Protein AF-A0A2S3U1P4-F1 (afdb_monomer_lite)

Secondary structure (DSSP, 8-state):
-HHHHHHHT--HHHHHHHHHHHHHTTT---HHHHHHHHHHHHHHHHHHHHHHHHHHTT-S-GGGGTHHHHHHHHHHHHHHHHHHH--SS-HHHHHHHHHHHHHHHHHHHTTS-HHHHHHHHHHHHHHHHHHHHT-

Structure (mmCIF, N/CA/C/O backbone):
data_AF-A0A2S3U1P4-F1
#
_entry.id   AF-A0A2S3U1P4-F1
#
loop_
_atom_site.group_PDB
_atom_site.id
_atom_site.type_symbol
_atom_site.label_atom_id
_atom_site.label_alt_id
_atom_site.label_comp_id
_atom_site.label_asym_id
_atom_site.label_entity_id
_atom_site.label_seq_id
_atom_site.pdbx_PDB_ins_code
_atom_site.Cartn_x
_atom_site.Cartn_y
_atom_site.Cartn_z
_atom_site.occupancy
_atom_site.B_iso_or_equiv
_atom_site.auth_seq_id
_atom_site.auth_comp_id
_atom_site.auth_asym_id
_atom_site.auth_atom_id
_atom_site.pdbx_PDB_model_num
ATOM 1 N N . MET A 1 1 ? -15.692 18.421 6.290 1.00 43.16 1 MET A N 1
ATOM 2 C CA . MET A 1 1 ? -14.810 18.757 5.148 1.00 43.16 1 MET A CA 1
ATOM 3 C C . MET A 1 1 ? -13.346 18.347 5.355 1.00 43.16 1 MET A C 1
ATOM 5 O O . MET A 1 1 ? -12.769 17.833 4.411 1.00 43.16 1 MET A O 1
ATOM 9 N N . GLN A 1 2 ? -12.744 18.478 6.550 1.00 47.47 2 GLN A N 1
ATOM 10 C CA . GLN A 1 2 ? -11.352 18.031 6.803 1.00 47.47 2 GLN A CA 1
ATOM 11 C C . GLN A 1 2 ? -11.108 16.524 6.577 1.00 47.47 2 GLN A C 1
ATOM 13 O O . GLN A 1 2 ? -10.075 16.153 6.031 1.00 47.47 2 GLN A O 1
ATOM 18 N N . ASN A 1 3 ? -12.071 15.657 6.912 1.00 53.88 3 ASN A N 1
ATOM 19 C CA . ASN A 1 3 ? -11.910 14.201 6.773 1.00 53.88 3 ASN A CA 1
ATOM 20 C C . ASN A 1 3 ? -11.790 13.710 5.315 1.00 53.88 3 ASN A C 1
ATOM 22 O O . ASN A 1 3 ? -11.220 12.650 5.089 1.00 53.88 3 ASN A O 1
ATOM 26 N N . ILE A 1 4 ? -12.283 14.470 4.327 1.00 55.84 4 ILE A N 1
ATOM 27 C CA . ILE A 1 4 ? -12.262 14.056 2.910 1.00 55.84 4 ILE A CA 1
ATOM 28 C C . ILE A 1 4 ? -10.869 14.287 2.301 1.00 55.84 4 ILE A C 1
ATOM 30 O O . ILE A 1 4 ? -10.347 13.407 1.626 1.00 55.84 4 ILE A O 1
ATOM 34 N N . GLY A 1 5 ? -10.225 15.419 2.614 1.00 54.84 5 GLY A N 1
ATOM 35 C CA . GLY A 1 5 ? -8.837 15.687 2.201 1.00 54.84 5 GLY A CA 1
ATOM 36 C C . GLY A 1 5 ? -7.798 14.835 2.943 1.00 54.84 5 GLY A C 1
ATOM 37 O O . GLY A 1 5 ? -6.698 14.610 2.448 1.00 54.84 5 GLY A O 1
ATOM 38 N N . LEU A 1 6 ? -8.155 14.329 4.125 1.00 55.12 6 LEU A N 1
ATOM 39 C CA . LEU A 1 6 ? -7.337 13.387 4.891 1.00 55.12 6 LEU A CA 1
ATOM 40 C C . LEU A 1 6 ? -7.321 11.986 4.287 1.00 55.12 6 LEU A C 1
ATOM 42 O O . LEU A 1 6 ? -6.262 11.364 4.242 1.00 55.12 6 LEU A O 1
ATOM 46 N N . GLY A 1 7 ? -8.477 11.511 3.815 1.00 55.22 7 GLY A N 1
ATOM 47 C CA . GLY A 1 7 ? -8.591 10.214 3.151 1.00 55.22 7 GLY A CA 1
ATOM 48 C C . GLY A 1 7 ? -7.874 10.173 1.801 1.00 55.22 7 GLY A C 1
ATOM 49 O O . GLY A 1 7 ? -7.281 9.157 1.466 1.00 55.22 7 GLY A O 1
ATOM 50 N N . SER A 1 8 ? -7.853 11.282 1.051 1.00 60.22 8 SER A N 1
ATOM 51 C CA . SER A 1 8 ? -7.190 11.335 -0.263 1.00 60.22 8 SER A CA 1
ATOM 52 C C . SER A 1 8 ? -5.660 11.331 -0.206 1.00 60.22 8 SER A C 1
ATOM 54 O O . SER A 1 8 ? -5.021 11.045 -1.210 1.00 60.22 8 SER A O 1
ATOM 56 N N . LEU A 1 9 ? -5.071 11.690 0.939 1.00 63.44 9 LEU A N 1
ATOM 57 C CA . LEU A 1 9 ? -3.615 11.694 1.148 1.00 63.44 9 LEU A CA 1
ATOM 58 C C . LEU A 1 9 ? -3.108 10.420 1.838 1.00 63.44 9 LEU A C 1
ATOM 60 O O . LEU A 1 9 ? -1.932 10.345 2.193 1.00 63.44 9 LEU A O 1
ATOM 64 N N . LEU A 1 10 ? -3.991 9.453 2.084 1.00 66.88 10 LEU A N 1
ATOM 65 C CA . LEU A 1 10 ? -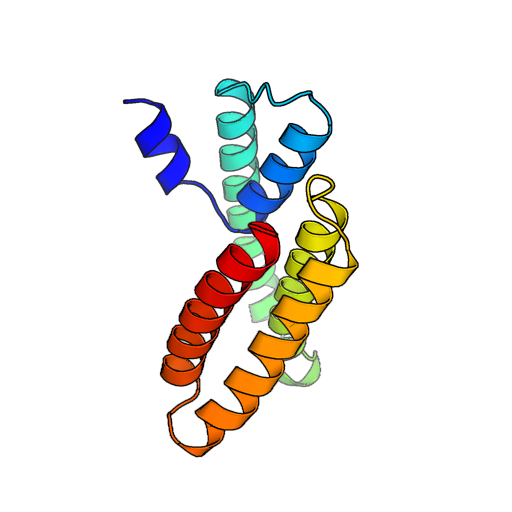3.634 8.209 2.743 1.00 66.88 10 LEU A CA 1
ATOM 66 C C . LEU A 1 10 ? -2.927 7.285 1.747 1.00 66.88 10 LEU A C 1
ATOM 68 O O . LEU A 1 10 ? -3.422 7.057 0.645 1.00 66.88 10 LEU A O 1
ATOM 72 N N . THR A 1 11 ? -1.773 6.763 2.141 1.00 76.50 11 THR A N 1
ATOM 73 C CA . THR A 1 11 ? -1.056 5.724 1.403 1.00 76.50 11 THR A CA 1
ATOM 74 C C . THR A 1 11 ? -1.262 4.381 2.096 1.00 76.50 11 THR A C 1
ATOM 76 O O . THR A 1 11 ? -1.726 4.329 3.239 1.00 76.50 11 THR A O 1
ATOM 79 N N . ASP A 1 12 ? -0.915 3.284 1.427 1.00 71.94 12 ASP A N 1
ATOM 80 C CA . ASP A 1 12 ? -1.093 1.936 1.981 1.00 71.94 12 ASP A CA 1
ATOM 81 C C . ASP A 1 12 ? -0.343 1.763 3.316 1.00 71.94 12 ASP A C 1
ATOM 83 O O . ASP A 1 12 ? -0.818 1.093 4.239 1.00 71.94 12 ASP A O 1
ATOM 87 N N . GLU A 1 13 ? 0.796 2.442 3.472 1.00 76.81 13 GLU A N 1
ATOM 88 C CA . GLU A 1 13 ? 1.602 2.430 4.691 1.00 76.81 13 GLU A CA 1
ATOM 89 C C . GLU A 1 13 ? 0.964 3.255 5.811 1.00 76.81 13 GLU A C 1
ATOM 91 O O . GLU A 1 13 ? 0.918 2.804 6.959 1.00 76.81 13 GLU A O 1
ATOM 96 N N . THR A 1 14 ? 0.443 4.452 5.510 1.00 75.00 14 THR A N 1
ATOM 97 C CA . THR A 1 14 ? -0.225 5.271 6.532 1.00 75.00 14 THR A CA 1
ATOM 98 C C . THR A 1 14 ? -1.574 4.687 6.928 1.00 75.00 14 THR A C 1
ATOM 100 O O . THR A 1 14 ? -1.954 4.794 8.096 1.00 75.00 14 THR A O 1
ATOM 103 N N . PHE A 1 15 ? -2.246 3.974 6.019 1.00 73.81 15 PHE A N 1
ATOM 104 C CA . PHE A 1 15 ? -3.417 3.161 6.330 1.00 73.81 15 PHE A CA 1
ATOM 105 C C . PHE A 1 15 ? -3.067 2.045 7.323 1.00 73.81 15 PHE A C 1
ATOM 107 O O . PHE A 1 15 ? -3.650 2.005 8.411 1.00 73.81 15 PHE A O 1
ATOM 114 N N . ALA A 1 16 ? -2.065 1.211 7.023 1.00 70.12 16 ALA A N 1
ATOM 115 C CA . A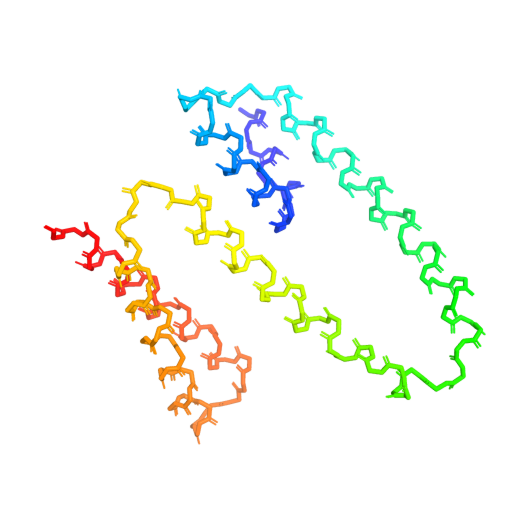LA A 1 16 ? -1.627 0.141 7.925 1.00 70.12 16 ALA A CA 1
ATOM 116 C C . ALA A 1 16 ? -1.189 0.677 9.306 1.00 70.12 16 ALA A C 1
ATOM 118 O O . ALA A 1 16 ? -1.575 0.134 10.346 1.00 70.12 16 ALA A O 1
ATOM 119 N N . LEU A 1 17 ? -0.448 1.790 9.332 1.00 73.06 17 LEU A N 1
ATOM 120 C CA . LEU A 1 17 ? -0.012 2.459 10.563 1.00 73.06 17 LEU A CA 1
ATOM 121 C C . LEU A 1 17 ? -1.199 3.005 11.377 1.00 73.06 17 LEU A C 1
ATOM 123 O O . LEU A 1 17 ? -1.235 2.879 12.605 1.00 73.06 17 LEU A O 1
ATOM 127 N N . SER A 1 18 ? -2.180 3.607 10.701 1.00 70.81 18 SER A N 1
ATOM 128 C CA . SER A 1 18 ? -3.375 4.158 11.344 1.00 70.81 18 SER A CA 1
ATOM 129 C C . SER A 1 18 ? -4.257 3.072 11.954 1.00 70.81 18 SER A C 1
ATOM 131 O O . SER A 1 18 ? -4.745 3.257 13.069 1.00 70.81 18 SER A O 1
ATOM 133 N N . MET A 1 19 ? -4.382 1.919 11.291 1.00 67.00 19 MET A N 1
ATOM 134 C CA . MET A 1 19 ? -5.115 0.764 11.807 1.00 67.00 19 MET A CA 1
ATOM 135 C C . MET A 1 19 ? -4.454 0.221 13.083 1.00 67.00 19 MET A C 1
ATOM 137 O O . MET A 1 19 ? -5.138 -0.080 14.062 1.00 67.00 19 MET A O 1
ATOM 141 N N . ASN A 1 20 ? -3.116 0.196 13.127 1.00 68.31 20 ASN A N 1
ATOM 142 C CA . ASN A 1 20 ? -2.360 -0.222 14.313 1.00 68.31 20 ASN A CA 1
ATOM 143 C C . ASN A 1 20 ? -2.593 0.734 15.482 1.00 68.31 20 ASN A C 1
ATOM 145 O O . ASN A 1 20 ? -2.916 0.316 16.597 1.00 68.31 20 ASN A O 1
ATOM 149 N N . LYS A 1 21 ? -2.550 2.039 15.206 1.00 62.25 21 LYS A N 1
ATOM 150 C CA . LYS A 1 21 ? -2.803 3.062 16.220 1.00 62.25 21 LYS A CA 1
ATOM 151 C C . LYS A 1 21 ? -4.249 3.061 16.726 1.00 62.25 21 LYS A C 1
ATOM 153 O O . LYS A 1 21 ? -4.463 3.245 17.927 1.00 62.25 21 LYS A O 1
ATOM 158 N N . LEU A 1 22 ? -5.221 2.841 15.838 1.00 62.06 22 LEU A N 1
ATOM 159 C CA . LEU A 1 22 ? -6.644 2.739 16.172 1.00 62.06 22 LEU A CA 1
ATOM 160 C C . LEU A 1 22 ? -6.895 1.567 17.129 1.00 62.06 22 LEU A C 1
ATOM 162 O O . LEU A 1 22 ? -7.611 1.729 18.120 1.00 62.06 22 LEU A O 1
ATOM 166 N N . ASN A 1 23 ? -6.251 0.428 16.869 1.00 55.50 23 ASN A N 1
ATOM 167 C CA . ASN A 1 23 ? -6.387 -0.775 17.682 1.00 55.50 23 ASN A CA 1
ATOM 168 C C . ASN A 1 23 ? -5.710 -0.645 19.063 1.00 55.50 23 ASN A C 1
ATOM 170 O O . ASN A 1 23 ? -6.196 -1.185 20.051 1.00 55.50 23 ASN A O 1
ATOM 174 N N . GLN A 1 24 ? -4.632 0.142 19.174 1.00 57.28 24 GLN A N 1
ATOM 175 C CA . GLN A 1 24 ? -3.978 0.426 20.462 1.00 57.28 24 GLN A CA 1
ATOM 176 C C . GLN A 1 24 ? -4.665 1.520 21.302 1.00 57.28 24 GLN A C 1
ATOM 178 O O . GLN A 1 24 ? -4.385 1.630 22.494 1.00 57.28 24 GLN A O 1
ATOM 183 N N . THR A 1 25 ? -5.540 2.346 20.712 1.00 55.50 25 THR A N 1
ATOM 184 C CA . THR A 1 25 ? -6.048 3.577 21.359 1.00 55.50 25 THR A CA 1
ATOM 185 C C . THR A 1 25 ? -7.581 3.638 21.435 1.00 55.50 25 THR A C 1
ATOM 187 O O . THR A 1 25 ? -8.152 4.722 21.329 1.00 55.50 25 THR A O 1
ATOM 190 N N . ASN A 1 26 ? -8.270 2.500 21.609 1.00 53.66 26 ASN A N 1
ATOM 191 C CA . ASN A 1 26 ? -9.726 2.452 21.859 1.00 53.66 26 ASN A CA 1
ATOM 192 C C . ASN A 1 26 ? -10.552 3.321 20.875 1.00 53.66 26 ASN A C 1
ATOM 194 O O . ASN A 1 26 ? -11.369 4.145 21.281 1.00 53.66 26 ASN A O 1
ATOM 198 N N . GLN A 1 27 ? -10.302 3.184 19.566 1.00 53.75 27 GLN A N 1
ATOM 199 C CA . GLN A 1 27 ? -11.034 3.878 18.489 1.00 53.75 27 GLN A CA 1
ATOM 200 C C . GLN A 1 27 ? -10.964 5.424 18.468 1.00 53.75 27 GLN A C 1
ATOM 202 O O . GLN A 1 27 ? -11.704 6.065 17.722 1.00 53.75 27 GLN A O 1
ATOM 207 N N . GLN A 1 28 ? -10.046 6.057 19.204 1.00 47.94 28 GLN A N 1
ATOM 208 C CA . GLN A 1 28 ? -9.866 7.517 19.177 1.00 47.94 28 GLN A CA 1
ATOM 209 C C . GLN A 1 28 ? -8.735 7.918 18.212 1.00 47.94 28 GLN A C 1
ATOM 211 O O . GLN A 1 28 ? -7.587 8.116 18.615 1.00 47.94 28 GLN A O 1
ATOM 216 N N . LEU A 1 29 ? -9.045 8.067 16.919 1.00 55.84 29 LEU A N 1
ATOM 217 C CA . LEU A 1 29 ? -8.112 8.667 15.955 1.00 55.84 29 LEU A CA 1
ATOM 218 C C . LEU A 1 29 ? -8.194 10.194 16.028 1.00 55.84 29 LEU A C 1
ATOM 220 O O . LEU A 1 29 ? -9.117 10.815 15.504 1.00 55.84 29 LEU A O 1
ATOM 224 N N . LYS A 1 30 ? -7.191 10.823 16.649 1.00 58.94 30 LYS A N 1
ATOM 225 C CA . LYS A 1 30 ? -7.028 12.278 16.555 1.00 58.94 30 LYS A CA 1
ATOM 226 C C . LYS A 1 30 ? -6.614 12.651 15.133 1.00 58.94 30 LYS A C 1
ATOM 228 O O . LYS A 1 30 ? -5.537 12.278 14.675 1.00 58.94 30 LYS A O 1
ATOM 233 N N . THR A 1 31 ? -7.425 13.479 14.487 1.00 58.25 31 THR A N 1
ATOM 234 C CA . THR A 1 31 ? -7.220 14.043 13.144 1.00 58.25 31 THR A CA 1
ATOM 235 C C . THR A 1 31 ? -5.828 14.671 12.956 1.00 58.25 31 THR A C 1
ATOM 237 O O . THR A 1 31 ? -5.208 14.529 11.908 1.00 58.25 31 THR A O 1
ATOM 240 N N . SER A 1 32 ? -5.290 15.299 14.008 1.00 64.69 32 SER A N 1
ATOM 241 C CA . SER A 1 32 ? -3.942 15.892 14.023 1.00 64.69 32 SER A CA 1
ATOM 242 C C . SER A 1 32 ? -2.812 14.854 13.874 1.00 64.69 32 SER A C 1
ATOM 244 O O . SER A 1 32 ? -1.811 15.116 13.210 1.00 64.69 32 SER A O 1
ATOM 246 N N . TRP A 1 33 ? -2.986 13.640 14.410 1.00 67.62 33 TRP A N 1
ATOM 247 C CA . TRP A 1 33 ? -1.983 12.576 14.294 1.00 67.62 33 TRP A CA 1
ATOM 248 C C . TRP A 1 33 ? -1.918 12.004 12.873 1.00 67.62 33 TRP A C 1
ATOM 250 O O . TRP A 1 33 ? -0.827 11.765 12.364 1.00 67.62 33 TRP A O 1
ATOM 260 N N . LEU A 1 34 ? -3.066 11.862 12.200 1.00 70.06 34 LEU A N 1
ATOM 261 C CA . LEU A 1 34 ? -3.117 11.427 10.799 1.00 70.06 34 LEU A CA 1
ATOM 262 C C . LEU A 1 34 ? -2.440 12.432 9.859 1.00 70.06 34 LEU A C 1
ATOM 264 O O . LEU A 1 34 ? -1.724 12.029 8.947 1.00 70.06 34 LEU A O 1
ATOM 268 N N . HIS A 1 35 ? -2.598 13.735 10.109 1.00 69.50 35 HIS A N 1
ATOM 269 C 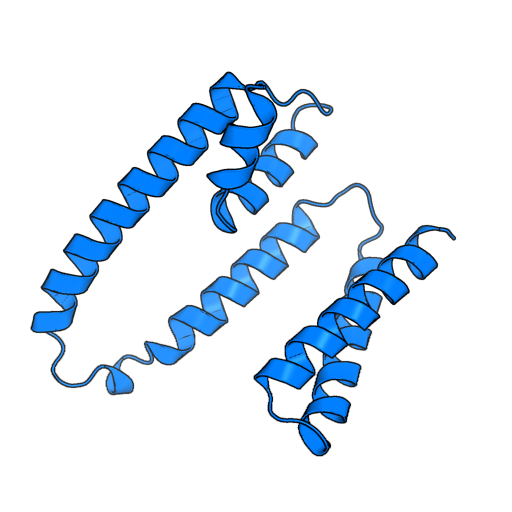CA . HIS A 1 35 ? -1.874 14.760 9.353 1.00 69.50 35 HIS A CA 1
ATOM 270 C C . HIS A 1 35 ? -0.359 14.647 9.532 1.00 69.50 35 HIS A C 1
ATOM 272 O O . HIS A 1 35 ? 0.372 14.670 8.543 1.00 69.50 35 HIS A O 1
ATOM 278 N N . ALA A 1 36 ? 0.112 14.485 10.772 1.00 71.62 36 ALA A N 1
ATOM 279 C CA . ALA A 1 36 ? 1.534 14.290 11.037 1.00 71.62 36 ALA A CA 1
ATOM 280 C C . ALA A 1 36 ? 2.062 13.012 10.358 1.00 71.62 36 ALA A C 1
ATOM 282 O O . ALA A 1 36 ? 3.111 13.051 9.720 1.00 71.62 36 ALA A O 1
ATOM 283 N N . ALA A 1 37 ? 1.311 11.908 10.425 1.00 74.81 37 ALA A N 1
ATOM 284 C CA . ALA A 1 37 ? 1.680 10.641 9.798 1.00 74.81 37 ALA A CA 1
ATOM 285 C C . ALA A 1 37 ? 1.769 10.748 8.266 1.00 74.81 37 ALA A C 1
ATOM 287 O O . ALA A 1 37 ? 2.767 10.322 7.689 1.00 74.81 37 ALA A O 1
ATOM 288 N N . ASN A 1 38 ? 0.782 11.372 7.614 1.00 78.19 38 ASN A N 1
ATOM 289 C CA . ASN A 1 38 ? 0.802 11.575 6.165 1.00 78.19 38 ASN A CA 1
ATOM 290 C C . ASN A 1 38 ? 1.972 12.474 5.740 1.00 78.19 38 ASN A C 1
ATOM 292 O O . ASN A 1 38 ? 2.690 12.129 4.806 1.00 78.19 38 ASN A O 1
ATOM 296 N N . ILE A 1 39 ? 2.226 13.585 6.443 1.00 79.44 39 ILE A N 1
ATOM 297 C CA . ILE A 1 39 ? 3.362 14.474 6.136 1.00 79.44 39 ILE A CA 1
ATOM 298 C C . ILE A 1 39 ? 4.692 13.721 6.251 1.00 79.44 39 ILE A C 1
ATOM 300 O O . ILE A 1 39 ? 5.527 13.812 5.351 1.00 79.44 39 ILE A O 1
ATOM 304 N N . VAL A 1 40 ? 4.880 12.947 7.323 1.00 80.44 40 VAL A N 1
ATOM 305 C CA . VAL A 1 40 ? 6.094 12.141 7.510 1.00 80.44 40 VAL A CA 1
ATOM 306 C C . VAL A 1 40 ? 6.227 11.093 6.407 1.00 80.44 40 VAL A C 1
ATOM 308 O O . VAL A 1 40 ? 7.309 10.956 5.846 1.00 80.44 40 VAL A O 1
ATOM 311 N N . ALA A 1 41 ? 5.146 10.405 6.036 1.00 81.88 41 ALA A N 1
ATOM 312 C CA . ALA A 1 41 ? 5.173 9.421 4.958 1.00 81.88 41 ALA A CA 1
ATOM 313 C C . ALA A 1 41 ? 5.551 10.047 3.609 1.00 81.88 41 ALA A C 1
ATOM 315 O O . ALA A 1 41 ? 6.407 9.512 2.908 1.00 81.88 41 ALA A O 1
ATOM 316 N N . TYR A 1 42 ? 4.999 11.215 3.267 1.00 82.38 42 TYR A N 1
ATOM 317 C CA . TYR A 1 42 ? 5.385 11.940 2.052 1.00 82.38 42 TYR A CA 1
ATOM 318 C C . TYR A 1 42 ? 6.851 12.387 2.075 1.00 82.38 42 TYR A C 1
ATOM 320 O O . TYR A 1 42 ? 7.531 12.266 1.055 1.00 82.38 42 TYR A O 1
ATOM 328 N N . LEU A 1 43 ? 7.356 12.860 3.219 1.00 84.12 43 LEU A N 1
ATOM 329 C CA . LEU A 1 43 ? 8.765 13.239 3.372 1.00 84.12 43 LEU A CA 1
ATOM 330 C C . LEU A 1 43 ? 9.700 12.037 3.231 1.00 84.12 43 LEU A C 1
ATOM 332 O O . LEU A 1 43 ? 10.685 12.111 2.498 1.00 84.12 43 LEU A O 1
ATOM 336 N N . VAL A 1 44 ? 9.375 10.920 3.885 1.00 85.81 44 VAL A N 1
ATOM 337 C CA . VAL A 1 44 ? 10.132 9.668 3.762 1.00 85.81 44 VAL A CA 1
ATOM 338 C C . VAL A 1 44 ? 10.098 9.175 2.322 1.00 85.81 44 VAL A C 1
ATOM 340 O O . VAL A 1 44 ? 11.139 8.796 1.794 1.00 85.81 44 VAL A O 1
ATOM 343 N N . ARG A 1 45 ? 8.945 9.248 1.648 1.00 84.69 45 ARG A N 1
ATOM 344 C CA . ARG A 1 45 ? 8.821 8.867 0.238 1.00 84.69 45 ARG A CA 1
ATOM 345 C C . ARG A 1 45 ? 9.692 9.744 -0.658 1.00 84.69 45 ARG A C 1
ATOM 347 O O . ARG A 1 45 ? 10.406 9.215 -1.502 1.00 84.69 45 ARG A O 1
ATOM 354 N N . ALA A 1 46 ? 9.688 11.059 -0.450 1.00 86.50 46 ALA A N 1
ATOM 355 C CA . ALA A 1 46 ? 10.552 11.976 -1.189 1.00 86.50 46 ALA A CA 1
ATOM 356 C C . ALA A 1 46 ? 12.038 11.646 -0.966 1.00 86.50 46 ALA A C 1
ATOM 358 O O . ALA A 1 46 ? 12.776 11.449 -1.932 1.00 86.50 46 ALA A O 1
ATOM 359 N N . ALA A 1 47 ? 12.466 11.483 0.289 1.00 88.56 47 ALA A N 1
ATOM 360 C CA . ALA A 1 47 ? 13.841 11.114 0.618 1.00 88.56 47 ALA A CA 1
ATOM 361 C C . ALA A 1 47 ? 14.240 9.760 0.004 1.00 88.56 47 ALA A C 1
ATOM 363 O O . ALA A 1 47 ? 15.292 9.656 -0.623 1.00 88.56 47 ALA A O 1
ATOM 364 N N . ALA A 1 48 ? 13.375 8.748 0.106 1.00 85.88 48 ALA A N 1
ATOM 365 C CA . ALA A 1 48 ? 13.601 7.426 -0.468 1.00 85.88 48 ALA A CA 1
ATOM 366 C C . ALA A 1 48 ? 13.717 7.472 -1.997 1.00 85.88 48 ALA A C 1
ATOM 368 O O . ALA A 1 48 ? 14.590 6.811 -2.548 1.00 85.88 48 ALA A O 1
ATOM 369 N N . THR A 1 49 ? 12.908 8.283 -2.691 1.00 86.31 49 THR A N 1
ATOM 370 C CA . THR A 1 49 ? 13.032 8.445 -4.152 1.00 86.31 49 THR A CA 1
ATOM 371 C C . THR A 1 49 ? 14.327 9.139 -4.562 1.00 86.31 49 THR A C 1
ATOM 373 O O . THR A 1 49 ? 14.936 8.740 -5.551 1.00 86.31 49 THR A O 1
ATOM 376 N N . VAL A 1 50 ? 14.793 10.130 -3.793 1.00 89.25 50 VAL A N 1
ATOM 377 C CA . VAL A 1 50 ? 16.079 10.797 -4.051 1.00 89.25 50 VAL A CA 1
ATOM 378 C C . VAL A 1 50 ? 17.231 9.816 -3.852 1.00 89.25 50 VAL A C 1
ATOM 380 O O . VAL A 1 50 ? 18.074 9.674 -4.735 1.00 89.25 50 VAL A O 1
ATOM 383 N N . VAL A 1 51 ? 17.236 9.086 -2.734 1.00 87.00 51 VAL A N 1
ATOM 384 C CA . VAL A 1 51 ? 18.249 8.059 -2.451 1.00 87.00 51 VAL A CA 1
ATOM 385 C C . VAL A 1 51 ? 18.202 6.941 -3.497 1.00 87.00 51 VAL A C 1
ATOM 387 O O . VAL A 1 51 ? 19.243 6.549 -4.013 1.00 87.00 51 VAL A O 1
ATOM 390 N N . GLY A 1 52 ? 17.009 6.474 -3.868 1.00 84.19 52 GLY A N 1
ATOM 391 C CA . GLY A 1 52 ? 16.808 5.454 -4.895 1.00 84.19 52 GLY A CA 1
ATOM 392 C C . GLY A 1 52 ? 17.262 5.899 -6.286 1.00 84.19 52 GLY A C 1
ATOM 393 O O . GLY A 1 52 ? 17.843 5.100 -7.006 1.00 84.19 52 GLY A O 1
ATOM 394 N N . CYS A 1 53 ? 17.079 7.169 -6.651 1.00 83.75 53 CYS A N 1
ATOM 395 C CA . CYS A 1 53 ? 17.577 7.728 -7.912 1.00 83.75 53 CYS A CA 1
ATOM 396 C C . CYS A 1 53 ? 19.114 7.817 -7.928 1.00 83.75 53 CYS A C 1
ATOM 398 O O . CYS A 1 53 ? 19.757 7.425 -8.902 1.00 83.75 53 CYS A O 1
ATOM 400 N N . LEU A 1 54 ? 19.715 8.266 -6.820 1.00 83.75 54 LEU A N 1
ATOM 401 C CA . LEU A 1 54 ? 21.172 8.349 -6.673 1.00 83.75 54 LEU A CA 1
ATOM 402 C C . LEU A 1 54 ? 21.835 6.964 -6.703 1.00 83.75 54 LEU A C 1
ATOM 404 O O . LEU A 1 54 ? 22.836 6.782 -7.392 1.00 83.75 54 LEU A O 1
ATOM 408 N N . LEU A 1 55 ? 21.266 5.988 -5.990 1.00 81.69 55 LEU A N 1
ATOM 409 C CA . LEU A 1 55 ? 21.748 4.604 -5.985 1.00 81.69 55 LEU A CA 1
ATOM 410 C C . LEU A 1 55 ? 21.419 3.870 -7.291 1.00 81.69 55 LEU A C 1
ATOM 412 O O . LEU A 1 55 ? 22.219 3.063 -7.751 1.00 81.69 55 LEU A O 1
ATOM 416 N N . GLY A 1 56 ? 20.282 4.175 -7.917 1.00 75.94 56 GLY A N 1
ATOM 417 C CA . GLY A 1 56 ? 19.871 3.608 -9.201 1.00 75.94 56 GLY A CA 1
ATOM 418 C C . GLY A 1 56 ? 20.828 3.968 -10.336 1.00 75.94 56 GLY A C 1
ATOM 419 O O . GLY A 1 56 ? 21.145 3.109 -11.148 1.00 75.94 56 GLY A O 1
ATOM 420 N N . ASN A 1 57 ? 21.388 5.183 -10.335 1.00 71.44 57 ASN A N 1
ATOM 421 C CA . ASN A 1 57 ? 22.451 5.566 -11.274 1.00 71.44 57 ASN A CA 1
ATOM 422 C C . ASN A 1 57 ? 23.768 4.791 -11.071 1.00 71.44 57 A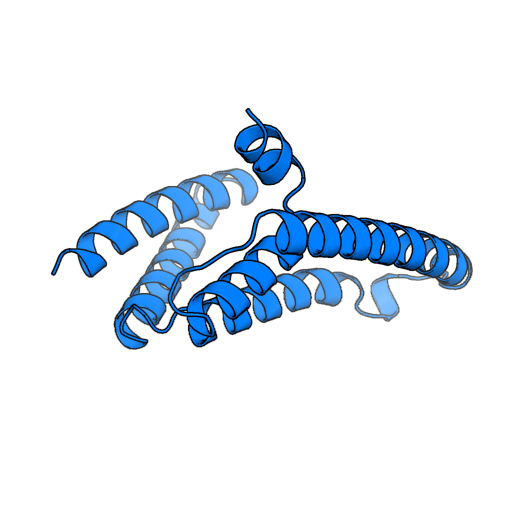SN A C 1
ATOM 424 O O . ASN A 1 57 ? 24.590 4.749 -11.984 1.00 71.44 57 ASN A O 1
ATOM 428 N N . LEU A 1 58 ? 23.985 4.190 -9.895 1.00 68.50 58 LEU A N 1
ATOM 429 C CA . LEU A 1 58 ? 25.142 3.333 -9.611 1.00 68.50 58 LEU A CA 1
ATOM 430 C C . LEU A 1 58 ? 24.909 1.863 -10.001 1.00 68.50 58 LEU A C 1
ATOM 432 O O . LEU A 1 58 ? 25.875 1.113 -10.134 1.00 68.50 58 LEU A O 1
ATOM 436 N N . ILE A 1 59 ? 23.654 1.436 -10.170 1.00 66.88 59 ILE A N 1
ATOM 437 C CA . ILE A 1 59 ? 23.280 0.040 -10.427 1.00 66.88 59 ILE A CA 1
ATOM 438 C C . ILE A 1 59 ? 23.038 -0.141 -11.931 1.00 66.88 59 ILE A C 1
ATOM 440 O O . ILE A 1 59 ? 21.980 0.196 -12.453 1.00 66.88 59 ILE A O 1
ATOM 444 N N . THR A 1 60 ? 24.029 -0.687 -12.639 1.00 61.28 60 THR A N 1
ATOM 445 C CA . THR A 1 60 ? 23.973 -0.917 -14.097 1.00 61.28 60 THR A CA 1
ATOM 446 C C . THR A 1 60 ? 23.038 -2.071 -14.493 1.00 61.28 60 THR A C 1
ATOM 448 O O . THR A 1 60 ? 22.525 -2.072 -15.605 1.00 61.28 60 THR A O 1
ATOM 451 N N . ASP A 1 61 ? 22.768 -3.013 -13.578 1.00 59.44 61 ASP A N 1
ATOM 452 C CA . ASP A 1 61 ? 21.858 -4.151 -13.788 1.00 59.44 61 ASP A CA 1
ATOM 453 C C . ASP A 1 61 ? 20.911 -4.348 -12.580 1.00 59.44 61 ASP A C 1
ATOM 455 O O . ASP A 1 61 ? 21.253 -5.037 -11.613 1.00 59.44 61 ASP A O 1
ATOM 459 N N . PRO A 1 62 ? 19.693 -3.774 -12.612 1.00 59.62 62 PRO A N 1
ATOM 460 C CA . PRO A 1 62 ? 18.698 -3.896 -11.537 1.00 59.62 62 PRO A CA 1
ATOM 461 C C . PRO A 1 62 ? 18.271 -5.346 -11.249 1.00 59.62 62 PRO A C 1
ATOM 463 O O . PRO A 1 62 ? 17.936 -5.688 -10.114 1.00 59.62 62 PRO A O 1
ATOM 466 N N . ASN A 1 63 ? 18.327 -6.212 -12.267 1.00 58.12 63 ASN A N 1
ATOM 467 C CA . ASN A 1 63 ? 17.903 -7.612 -12.184 1.00 58.12 63 ASN A CA 1
ATOM 468 C C . ASN A 1 63 ? 18.823 -8.481 -11.313 1.00 58.12 63 ASN A C 1
ATOM 470 O O . ASN A 1 63 ? 18.354 -9.445 -10.713 1.00 58.12 63 ASN A O 1
ATOM 474 N N . GLN A 1 64 ? 20.114 -8.146 -11.192 1.00 59.56 64 GLN A N 1
ATOM 475 C CA . GLN A 1 64 ? 21.049 -8.936 -10.376 1.00 59.56 64 GLN A CA 1
ATOM 476 C C . GLN A 1 64 ? 20.810 -8.763 -8.869 1.00 59.56 64 GLN A C 1
ATOM 478 O O . GLN A 1 64 ? 21.132 -9.652 -8.084 1.00 59.56 64 GLN A O 1
ATOM 483 N N . PHE A 1 65 ? 20.207 -7.643 -8.462 1.00 66.50 65 PHE A N 1
ATOM 484 C CA . PHE A 1 65 ? 19.934 -7.328 -7.058 1.00 66.50 65 PHE A CA 1
ATOM 485 C C . PHE A 1 65 ? 18.564 -7.813 -6.572 1.00 66.50 65 PHE A C 1
ATOM 487 O O . PHE A 1 65 ? 18.213 -7.581 -5.416 1.00 66.50 65 PHE A O 1
ATOM 494 N N . GLY A 1 66 ? 17.780 -8.480 -7.428 1.00 66.06 66 GLY A N 1
ATOM 495 C CA . GLY A 1 66 ? 16.460 -8.985 -7.048 1.00 66.06 66 GLY A CA 1
ATOM 496 C C . GLY A 1 66 ? 15.483 -7.871 -6.663 1.00 66.06 66 GLY A C 1
ATOM 497 O O . GLY A 1 66 ? 14.613 -8.084 -5.823 1.00 66.06 66 GLY A O 1
ATOM 498 N N . LEU A 1 67 ? 15.615 -6.682 -7.260 1.00 69.62 67 LEU A N 1
ATOM 499 C CA . LEU A 1 67 ? 14.734 -5.535 -7.004 1.00 69.62 67 LEU A CA 1
ATOM 500 C C . LEU A 1 67 ? 13.255 -5.844 -7.293 1.00 69.62 67 LEU A C 1
ATOM 502 O O . LEU A 1 67 ? 12.383 -5.316 -6.607 1.00 69.62 67 LEU A O 1
ATOM 506 N N . ASP A 1 68 ? 12.971 -6.774 -8.207 1.00 75.38 68 ASP A N 1
ATOM 507 C CA . ASP A 1 68 ? 11.616 -7.286 -8.457 1.00 75.38 68 ASP A CA 1
ATOM 508 C C . ASP A 1 68 ? 10.989 -7.944 -7.215 1.00 75.38 68 ASP A C 1
ATOM 510 O O . ASP A 1 68 ? 9.775 -7.882 -7.006 1.00 75.38 68 ASP A O 1
ATOM 514 N N . PHE A 1 69 ? 11.811 -8.521 -6.332 1.00 77.38 69 PHE A N 1
ATOM 515 C CA . PHE A 1 69 ? 11.346 -9.087 -5.068 1.00 77.38 69 PHE A CA 1
ATOM 516 C C . PHE A 1 69 ? 10.976 -8.007 -4.041 1.00 77.38 69 PHE A C 1
ATOM 518 O O . PHE A 1 69 ? 10.149 -8.265 -3.168 1.00 77.38 69 PHE A O 1
ATOM 525 N N . ALA A 1 70 ? 11.522 -6.789 -4.140 1.00 82.44 70 ALA A N 1
ATOM 526 C CA . ALA A 1 70 ? 11.232 -5.717 -3.185 1.00 82.44 70 ALA A CA 1
ATOM 527 C C . ALA A 1 70 ? 9.742 -5.332 -3.189 1.00 82.44 70 ALA A C 1
ATOM 529 O O . ALA A 1 70 ? 9.147 -5.138 -2.127 1.00 82.44 70 ALA A O 1
ATOM 530 N N . VAL A 1 71 ? 9.119 -5.295 -4.372 1.00 80.81 71 VAL A N 1
ATOM 531 C CA . VAL A 1 71 ? 7.685 -5.000 -4.522 1.00 80.81 71 VAL A CA 1
ATOM 532 C C . VAL A 1 71 ? 6.833 -6.118 -3.920 1.00 80.81 71 VAL A C 1
ATOM 534 O O . VAL A 1 71 ? 5.905 -5.853 -3.158 1.00 80.81 71 VAL A O 1
ATOM 537 N N . VAL A 1 72 ? 7.177 -7.379 -4.195 1.00 84.12 72 VAL A N 1
ATOM 538 C CA . VAL A 1 72 ? 6.484 -8.538 -3.609 1.00 84.12 72 VAL A CA 1
ATOM 539 C C . VAL A 1 72 ? 6.622 -8.540 -2.081 1.00 84.12 72 VAL A C 1
ATOM 541 O O . VAL A 1 72 ? 5.637 -8.741 -1.368 1.00 84.12 72 VAL A O 1
ATOM 544 N N . GLY A 1 73 ? 7.819 -8.249 -1.568 1.00 84.94 73 GLY A N 1
ATOM 545 C CA . GLY A 1 73 ? 8.100 -8.153 -0.137 1.00 84.94 73 GLY A CA 1
ATOM 546 C C . GLY A 1 73 ? 7.290 -7.060 0.566 1.00 84.94 73 GLY A C 1
ATOM 547 O O . GLY A 1 73 ? 6.774 -7.300 1.658 1.00 84.94 73 GLY A O 1
ATOM 548 N N . MET A 1 74 ? 7.108 -5.897 -0.070 1.00 86.62 74 MET A N 1
ATOM 549 C CA . MET A 1 74 ? 6.255 -4.821 0.448 1.00 86.62 74 MET A CA 1
ATOM 550 C C . MET A 1 74 ? 4.812 -5.299 0.657 1.00 86.62 74 MET A C 1
ATOM 552 O O . MET A 1 74 ? 4.257 -5.112 1.741 1.00 86.62 74 MET A O 1
ATOM 556 N N . PHE A 1 75 ? 4.219 -5.964 -0.338 1.00 83.69 75 PHE A N 1
ATOM 557 C CA . PHE A 1 75 ? 2.849 -6.472 -0.225 1.00 83.69 75 PHE A CA 1
ATOM 558 C C . PHE A 1 75 ? 2.704 -7.545 0.858 1.00 83.69 75 PHE A C 1
ATOM 560 O O . PHE A 1 75 ? 1.737 -7.513 1.619 1.00 83.69 75 PHE A O 1
ATOM 567 N N . ILE A 1 76 ? 3.675 -8.457 0.984 1.00 84.69 76 ILE A N 1
ATOM 568 C CA . ILE A 1 76 ? 3.681 -9.466 2.057 1.00 84.69 76 ILE A CA 1
ATOM 569 C C . ILE A 1 76 ? 3.781 -8.794 3.431 1.00 84.69 76 ILE A C 1
ATOM 571 O O . ILE A 1 76 ? 3.047 -9.160 4.349 1.00 84.69 76 ILE A O 1
ATOM 575 N N . GLY A 1 77 ? 4.654 -7.794 3.578 1.00 84.00 77 GLY A N 1
ATOM 576 C CA . GLY A 1 77 ? 4.802 -7.035 4.819 1.00 84.00 77 GLY A CA 1
ATOM 577 C C . GLY A 1 77 ? 3.518 -6.303 5.213 1.00 84.00 77 GLY A C 1
ATOM 578 O O . GLY A 1 77 ? 3.101 -6.374 6.369 1.00 84.00 77 GLY A O 1
ATOM 579 N N . LEU A 1 78 ? 2.851 -5.658 4.251 1.00 81.75 78 LEU A N 1
ATOM 580 C CA . LEU A 1 78 ? 1.558 -5.005 4.475 1.00 81.75 78 LEU A CA 1
ATOM 581 C C . LEU A 1 78 ? 0.465 -6.010 4.862 1.00 81.75 78 LEU A C 1
ATOM 583 O O . LEU A 1 78 ? -0.273 -5.753 5.812 1.00 81.75 78 LEU A O 1
ATOM 587 N N . LEU A 1 79 ? 0.393 -7.165 4.193 1.00 81.62 79 LEU A N 1
ATOM 588 C CA . LEU A 1 79 ? -0.554 -8.236 4.523 1.00 81.62 79 LEU A CA 1
ATOM 589 C C . LEU A 1 79 ? -0.318 -8.768 5.942 1.00 81.62 79 LEU A C 1
ATOM 591 O O . LEU A 1 79 ? -1.259 -8.902 6.723 1.00 81.62 79 LEU A O 1
ATOM 595 N N . TYR A 1 80 ? 0.940 -9.018 6.306 1.00 82.00 80 TYR A N 1
ATOM 596 C CA . TYR A 1 80 ? 1.320 -9.457 7.648 1.00 82.00 80 TYR A CA 1
ATOM 597 C C . TYR A 1 80 ? 0.918 -8.436 8.718 1.00 82.00 80 TYR A C 1
ATOM 599 O O . TYR A 1 80 ? 0.301 -8.790 9.728 1.00 82.00 80 TYR A O 1
ATOM 607 N N . LEU A 1 81 ? 1.227 -7.157 8.479 1.00 75.00 81 LEU A N 1
ATOM 608 C CA . LEU A 1 81 ? 0.840 -6.078 9.378 1.00 75.00 81 LEU A CA 1
ATOM 609 C C . LEU A 1 81 ? -0.678 -5.985 9.507 1.00 75.00 81 LEU A C 1
ATOM 611 O O . LEU A 1 81 ? -1.142 -5.848 10.634 1.00 75.00 81 LEU A O 1
ATOM 615 N N . GLN A 1 82 ? -1.444 -6.104 8.419 1.00 74.56 82 GLN A N 1
ATOM 616 C CA . GLN A 1 82 ? -2.911 -6.081 8.459 1.00 74.56 82 GLN A CA 1
ATOM 617 C C . GLN A 1 82 ? -3.490 -7.229 9.297 1.00 74.56 82 GLN A C 1
ATOM 619 O O . GLN A 1 82 ? -4.325 -6.964 10.158 1.00 74.56 82 GLN A O 1
ATOM 624 N N . ILE A 1 83 ? -3.004 -8.465 9.125 1.00 73.81 83 ILE A N 1
ATOM 625 C CA . ILE A 1 83 ? -3.480 -9.639 9.885 1.00 73.81 83 ILE A CA 1
ATOM 626 C C . ILE A 1 83 ? -3.252 -9.467 11.393 1.00 73.81 83 ILE A C 1
ATOM 628 O O . ILE A 1 83 ? -4.135 -9.742 12.199 1.00 73.81 83 ILE A O 1
ATOM 632 N N . ILE A 1 84 ? -2.070 -9.003 11.805 1.00 69.19 84 ILE A N 1
ATOM 633 C CA . ILE A 1 84 ? -1.748 -8.855 13.238 1.00 69.19 84 ILE A CA 1
ATOM 634 C C . ILE A 1 84 ? -2.429 -7.634 13.846 1.00 69.19 84 ILE A C 1
ATOM 636 O O . ILE A 1 84 ? -2.819 -7.637 15.018 1.00 69.19 84 ILE A O 1
ATOM 640 N N . THR A 1 85 ? -2.520 -6.570 13.057 1.00 63.59 85 THR A N 1
ATOM 641 C CA . THR A 1 85 ? -3.083 -5.295 13.480 1.00 63.59 85 THR A CA 1
ATO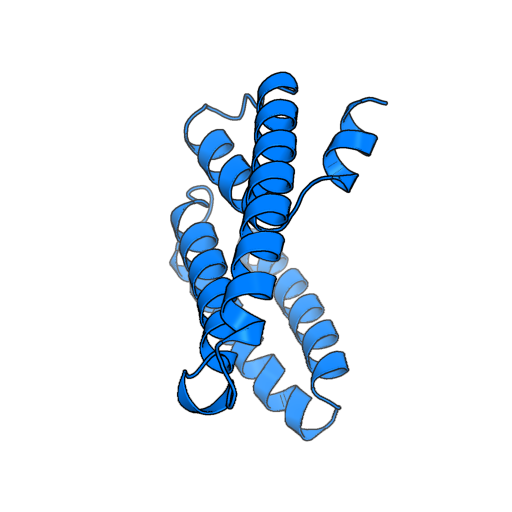M 642 C C . THR A 1 85 ? -4.592 -5.373 13.637 1.00 63.59 85 THR A C 1
ATOM 644 O O . THR A 1 85 ? -5.132 -4.683 14.494 1.00 63.59 85 THR A O 1
ATOM 647 N N . ASP A 1 86 ? -5.288 -6.197 12.864 1.00 64.50 86 ASP A N 1
ATOM 648 C CA . ASP A 1 86 ? -6.727 -6.364 13.001 1.00 64.50 86 ASP A CA 1
ATOM 649 C C . ASP A 1 86 ? -7.053 -7.432 14.060 1.00 64.50 86 ASP A C 1
ATOM 651 O O . ASP A 1 86 ? -7.199 -8.618 13.778 1.00 64.50 86 ASP A O 1
ATOM 655 N N . ARG A 1 87 ? -7.143 -6.996 15.326 1.00 57.97 87 ARG A N 1
ATOM 656 C CA . ARG A 1 87 ? -7.512 -7.854 16.476 1.00 57.97 87 ARG A CA 1
ATOM 657 C C . ARG A 1 87 ? -9.025 -7.945 16.695 1.00 57.97 87 ARG A C 1
ATOM 659 O O . ARG A 1 87 ? -9.449 -8.586 17.652 1.00 57.97 87 ARG A O 1
ATOM 666 N N . SER A 1 88 ? -9.825 -7.291 15.849 1.00 53.88 88 SER A N 1
ATOM 667 C CA . SER A 1 88 ? -11.290 -7.305 15.938 1.00 53.88 88 SER A CA 1
ATOM 668 C C . SER A 1 88 ? -11.874 -8.630 15.436 1.00 53.88 88 SER A C 1
ATOM 670 O O . SER A 1 88 ? -12.933 -9.060 15.893 1.00 53.88 88 SER A O 1
ATOM 672 N N . LYS A 1 89 ? -11.172 -9.302 14.513 1.00 58.22 89 LYS A N 1
ATOM 673 C CA . LYS A 1 89 ? -11.630 -10.520 13.834 1.00 58.22 89 LYS A CA 1
ATOM 674 C C . LYS A 1 89 ? -10.789 -11.735 14.207 1.00 58.22 89 LYS A C 1
ATOM 676 O O . LYS A 1 89 ? -9.620 -11.631 14.573 1.00 58.22 89 LYS A O 1
ATOM 681 N N . SER A 1 90 ? -11.391 -12.920 14.123 1.00 62.97 90 SER A N 1
ATOM 682 C CA . SER A 1 90 ? -10.673 -14.164 14.387 1.00 62.97 90 SER A CA 1
ATOM 683 C C . SER A 1 90 ? -9.629 -14.421 13.289 1.00 62.97 90 SER A C 1
ATOM 685 O O . SER A 1 90 ? -9.971 -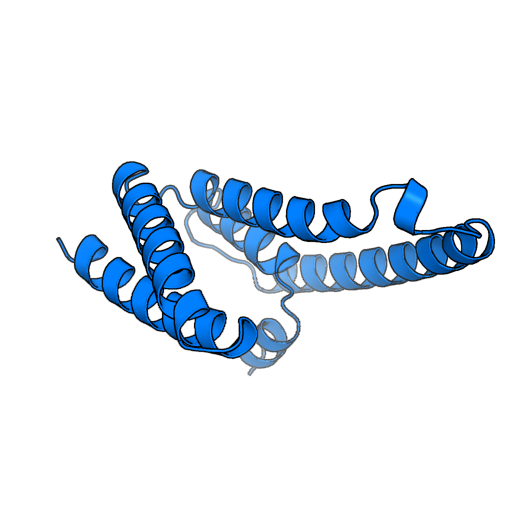14.493 12.115 1.00 62.97 90 SER A O 1
ATOM 687 N N . LEU A 1 91 ? -8.363 -14.634 13.661 1.00 67.25 91 LEU A N 1
ATOM 688 C CA . LEU A 1 91 ? -7.296 -15.057 12.737 1.00 67.25 91 LEU A CA 1
ATOM 689 C C . LEU A 1 91 ? -7.701 -16.166 11.735 1.00 67.25 91 LEU A C 1
ATOM 691 O O . LEU A 1 91 ? -7.310 -16.064 10.570 1.00 67.25 91 LEU A O 1
ATOM 695 N N . PRO A 1 92 ? -8.483 -17.207 12.106 1.00 69.12 92 PRO A N 1
ATOM 696 C CA . PRO A 1 92 ? -8.894 -18.220 11.137 1.00 69.12 92 PRO A CA 1
ATOM 697 C C . PRO A 1 92 ? -9.764 -17.665 10.002 1.00 69.12 92 PRO A C 1
ATOM 699 O O . PRO A 1 92 ? -9.575 -18.085 8.864 1.00 69.12 92 PRO A O 1
ATOM 702 N N . THR A 1 93 ? -10.678 -16.720 10.252 1.00 72.56 93 THR A N 1
ATOM 703 C CA . THR A 1 93 ? -11.532 -16.171 9.182 1.00 72.56 93 THR A CA 1
ATOM 704 C C . THR A 1 93 ? -10.731 -15.344 8.181 1.00 72.56 93 THR A C 1
ATOM 706 O O . THR A 1 93 ? -10.940 -15.488 6.979 1.00 72.56 93 THR A O 1
ATOM 709 N N . GLN A 1 94 ? -9.743 -14.569 8.638 1.00 72.94 94 GLN A N 1
ATOM 710 C CA . GLN A 1 94 ? -8.828 -13.850 7.742 1.00 72.94 94 GLN A CA 1
ATOM 711 C C . GLN A 1 94 ? -8.013 -14.808 6.860 1.00 72.94 94 GLN A C 1
ATOM 713 O O . GLN A 1 94 ? -7.916 -14.597 5.652 1.00 72.94 94 GLN A O 1
ATOM 718 N N . LEU A 1 95 ? -7.482 -15.897 7.429 1.00 79.81 95 LEU A N 1
ATOM 719 C CA . LEU A 1 95 ? -6.744 -16.907 6.659 1.00 79.81 95 LEU A CA 1
ATOM 720 C C . LEU A 1 95 ? -7.625 -17.606 5.614 1.00 79.81 95 LEU A C 1
ATOM 722 O O . LEU A 1 95 ? -7.172 -17.826 4.491 1.00 79.81 95 LEU A O 1
ATOM 726 N N . TRP A 1 96 ? -8.887 -17.904 5.943 1.00 81.56 96 TRP A N 1
ATOM 727 C CA . TRP A 1 96 ? -9.848 -18.465 4.986 1.00 81.56 96 TRP A CA 1
ATOM 728 C C . TRP A 1 96 ? -10.118 -17.526 3.808 1.00 81.56 96 TRP A C 1
ATOM 730 O O . TRP A 1 96 ? -10.171 -17.985 2.666 1.00 81.56 96 TRP A O 1
ATOM 740 N N . VAL A 1 97 ? -10.243 -16.220 4.058 1.00 83.12 97 VAL A N 1
ATOM 741 C CA . VAL A 1 97 ? -10.426 -15.219 2.995 1.00 83.12 97 VAL A CA 1
ATOM 742 C C . VAL A 1 97 ? -9.177 -15.121 2.119 1.00 83.12 97 VAL A C 1
ATOM 744 O O . VAL A 1 97 ? -9.298 -15.146 0.896 1.00 83.12 97 VAL A O 1
ATOM 747 N N . VAL A 1 98 ? -7.979 -15.078 2.712 1.00 84.06 98 VAL A N 1
ATOM 748 C CA . VAL A 1 98 ? -6.712 -15.048 1.956 1.00 84.06 98 VAL A CA 1
ATOM 749 C C . VAL A 1 98 ? -6.573 -16.288 1.070 1.00 84.06 98 VAL A C 1
ATOM 751 O O . VAL A 1 98 ? -6.249 -16.167 -0.112 1.00 84.06 98 VAL A O 1
ATOM 754 N N . LEU A 1 99 ? -6.873 -17.473 1.607 1.00 86.38 99 LEU A N 1
ATOM 755 C CA . LEU A 1 99 ? -6.838 -18.726 0.855 1.00 86.38 99 LEU A CA 1
ATOM 756 C C . LEU A 1 99 ? -7.858 -18.728 -0.293 1.00 86.38 99 LEU A C 1
ATOM 758 O O . LEU A 1 99 ? -7.530 -19.126 -1.412 1.00 86.38 99 LEU A O 1
ATOM 762 N N . PHE A 1 100 ? -9.076 -18.247 -0.041 1.00 87.12 100 PHE A N 1
ATOM 763 C CA . PHE A 1 100 ? -10.108 -18.123 -1.067 1.00 87.12 100 PHE A CA 1
ATOM 764 C C . PHE A 1 100 ? -9.679 -17.179 -2.198 1.00 87.12 100 PHE A C 1
ATOM 766 O O . PHE A 1 100 ? -9.799 -17.540 -3.368 1.00 87.12 100 PHE A O 1
ATOM 773 N N . VAL A 1 101 ? -9.123 -16.009 -1.868 1.00 86.12 101 VAL A N 1
ATOM 774 C CA . VAL A 1 101 ? -8.621 -15.047 -2.862 1.00 86.12 101 VAL A CA 1
ATOM 775 C C . VAL A 1 101 ? -7.461 -15.635 -3.661 1.00 86.12 101 VAL A C 1
ATOM 777 O O . VAL A 1 101 ? -7.441 -15.485 -4.880 1.00 86.12 101 VAL A O 1
ATOM 780 N N . ALA A 1 102 ? -6.532 -16.349 -3.019 1.00 86.06 102 ALA A N 1
ATOM 781 C CA . ALA A 1 102 ? -5.417 -17.000 -3.707 1.00 86.06 102 ALA A CA 1
ATOM 782 C C . ALA A 1 102 ? -5.901 -18.061 -4.713 1.00 86.06 102 ALA A C 1
ATOM 784 O O . ALA A 1 102 ? -5.448 -18.084 -5.860 1.00 86.06 102 ALA A O 1
ATOM 785 N N . LEU A 1 103 ? -6.865 -18.898 -4.314 1.00 88.62 103 LEU A N 1
ATOM 786 C CA . LEU A 1 103 ? -7.483 -19.886 -5.202 1.00 88.62 103 LEU A CA 1
ATOM 787 C C . LEU A 1 103 ? -8.247 -19.211 -6.345 1.00 88.62 103 LEU A C 1
ATOM 789 O O . LEU A 1 103 ? -8.056 -19.574 -7.506 1.00 88.62 103 LEU A O 1
ATOM 793 N N . ALA A 1 104 ? -9.070 -18.206 -6.041 1.00 86.31 104 ALA A N 1
ATOM 794 C CA . ALA A 1 104 ? -9.805 -17.448 -7.046 1.00 86.31 104 ALA A CA 1
ATOM 795 C C . ALA A 1 104 ? -8.848 -16.809 -8.060 1.00 86.31 104 ALA A C 1
ATOM 797 O O . ALA A 1 104 ? -9.048 -16.953 -9.263 1.00 86.31 104 ALA A O 1
ATOM 798 N N . MET A 1 105 ? -7.767 -16.178 -7.596 1.00 86.50 105 MET A N 1
ATOM 799 C CA . MET A 1 105 ? -6.765 -15.571 -8.468 1.00 86.50 105 MET A CA 1
ATOM 800 C C . MET A 1 105 ? -6.115 -16.613 -9.385 1.00 86.50 105 MET A C 1
ATOM 802 O O . MET A 1 105 ? -6.034 -16.373 -10.588 1.00 86.50 105 MET A O 1
ATOM 806 N N . TYR A 1 106 ? -5.730 -17.781 -8.857 1.00 87.44 106 TYR A N 1
ATOM 807 C CA . TYR A 1 106 ? -5.158 -18.875 -9.650 1.00 87.44 106 TYR A CA 1
ATOM 808 C C . TYR A 1 106 ? -6.108 -19.346 -10.761 1.00 87.44 106 TYR A C 1
ATOM 810 O O . TYR A 1 106 ? -5.699 -19.494 -11.914 1.00 87.44 106 TYR A O 1
ATOM 818 N N . PHE A 1 107 ? -7.395 -19.519 -10.442 1.00 87.06 107 PHE A N 1
ATOM 819 C CA . PHE A 1 107 ? -8.402 -19.886 -11.436 1.00 87.06 107 PHE A CA 1
ATOM 820 C C . PHE A 1 107 ? -8.636 -18.774 -12.462 1.00 87.06 107 PHE A C 1
ATOM 822 O O . PHE A 1 107 ? -8.682 -19.058 -13.657 1.00 87.06 107 PHE A O 1
ATOM 829 N N . LEU A 1 108 ? -8.750 -17.513 -12.039 1.00 84.81 108 LEU A N 1
ATOM 830 C CA . LEU A 1 108 ? -9.026 -16.392 -12.941 1.00 84.81 108 LEU A CA 1
ATOM 831 C C . LEU A 1 108 ? -7.854 -16.087 -13.881 1.00 84.81 108 LEU A C 1
ATOM 833 O O . LEU A 1 108 ? -8.088 -15.750 -15.042 1.00 84.81 108 LEU A O 1
ATOM 837 N N . MET A 1 109 ? -6.611 -16.281 -13.429 1.00 84.44 109 MET A N 1
ATOM 838 C CA . MET A 1 109 ? -5.412 -16.115 -14.262 1.00 84.44 109 MET A CA 1
ATOM 839 C C . MET A 1 109 ? -5.396 -17.053 -15.476 1.00 84.44 109 MET A C 1
ATOM 841 O O . MET A 1 109 ? -4.726 -16.770 -16.467 1.00 84.44 109 MET A O 1
ATOM 845 N N . ARG A 1 110 ? -6.139 -18.168 -15.424 1.00 84.62 110 ARG A N 1
ATOM 846 C CA . ARG A 1 110 ? -6.256 -19.104 -16.549 1.00 84.62 110 ARG A CA 1
ATOM 847 C C . ARG A 1 110 ? -7.102 -18.556 -17.701 1.00 84.62 110 ARG A C 1
ATOM 849 O O . ARG A 1 110 ? -6.896 -18.978 -18.836 1.00 84.62 110 ARG A O 1
ATOM 856 N N . TRP A 1 111 ? -8.037 -17.651 -17.414 1.00 79.00 111 TRP A N 1
ATOM 857 C CA . TRP A 1 111 ? -9.038 -17.161 -18.371 1.00 79.00 111 TRP A CA 1
ATOM 858 C C . TRP A 1 111 ? -8.850 -15.686 -18.738 1.00 79.00 111 TRP A C 1
ATOM 860 O O . TRP A 1 111 ? -9.281 -15.264 -19.808 1.00 79.00 111 TRP A O 1
ATOM 870 N N . VAL A 1 112 ? -8.231 -14.898 -17.856 1.00 83.06 112 VAL A N 1
ATOM 871 C CA . VAL A 1 112 ? -8.204 -13.433 -17.922 1.00 83.06 112 VAL A CA 1
ATOM 872 C C . VAL A 1 112 ? -6.773 -12.926 -17.673 1.00 83.06 112 VAL A C 1
ATOM 874 O O . VAL A 1 112 ? -6.062 -13.507 -16.852 1.00 83.06 112 VAL A O 1
ATOM 877 N N . PRO A 1 113 ? -6.323 -11.838 -18.334 1.00 84.81 113 PRO A N 1
ATOM 878 C CA . PRO A 1 113 ? -5.035 -11.214 -18.033 1.00 84.81 113 PRO A CA 1
ATOM 879 C C . PRO A 1 113 ? -4.934 -10.787 -16.558 1.00 84.81 113 PRO A C 1
ATOM 881 O O . PRO A 1 113 ? -5.915 -10.366 -15.939 1.00 84.81 113 PRO A O 1
ATOM 884 N N . GLY A 1 114 ? -3.730 -10.916 -15.990 1.00 80.12 114 GLY A N 1
ATOM 885 C CA . GLY A 1 114 ? -3.498 -10.894 -14.539 1.00 80.12 114 GLY A CA 1
ATOM 886 C C . GLY A 1 114 ? -4.031 -9.659 -13.807 1.00 80.12 114 GLY A C 1
ATOM 887 O O . GLY A 1 114 ? -4.538 -9.780 -12.701 1.00 80.12 114 GLY A O 1
ATOM 888 N N . ASN A 1 115 ? -3.998 -8.488 -14.434 1.00 85.06 115 ASN A N 1
ATOM 889 C CA . ASN A 1 115 ? -4.543 -7.232 -13.913 1.00 85.06 115 ASN A CA 1
ATOM 890 C C . ASN A 1 115 ? -6.074 -7.251 -13.740 1.00 85.06 115 ASN A C 1
ATOM 892 O O . ASN A 1 115 ? -6.581 -6.805 -12.714 1.00 85.06 115 ASN A O 1
ATOM 896 N N . LEU A 1 116 ? -6.814 -7.797 -14.706 1.00 85.31 116 LEU A N 1
ATOM 897 C CA . LEU A 1 116 ? -8.269 -7.958 -14.598 1.00 85.31 116 LEU A CA 1
ATOM 898 C C . LEU A 1 116 ? -8.625 -9.077 -13.611 1.00 85.31 116 LEU A C 1
ATOM 900 O O . LEU A 1 116 ? -9.525 -8.906 -12.791 1.00 85.31 116 LEU A O 1
ATOM 904 N N . ALA A 1 117 ? -7.881 -10.189 -13.637 1.00 86.12 117 ALA A N 1
ATOM 905 C CA . ALA A 1 117 ? -8.036 -11.274 -12.668 1.00 86.12 117 ALA A CA 1
ATOM 906 C C . ALA A 1 117 ? -7.871 -10.778 -11.221 1.00 86.12 117 ALA A C 1
ATOM 908 O O . ALA A 1 117 ? -8.633 -11.183 -10.346 1.00 86.12 117 ALA A O 1
ATOM 909 N N . LEU A 1 118 ? -6.930 -9.859 -10.987 1.00 85.31 118 LEU A N 1
ATOM 910 C CA . LEU A 1 118 ? -6.678 -9.254 -9.680 1.00 85.31 118 LEU A CA 1
ATOM 911 C C . LEU A 1 118 ? -7.891 -8.452 -9.187 1.00 85.31 118 LEU A C 1
ATOM 913 O O . LEU A 1 118 ? -8.320 -8.648 -8.054 1.00 85.31 118 LEU A O 1
ATOM 917 N N . ILE A 1 119 ? -8.497 -7.621 -10.043 1.00 88.25 119 ILE A N 1
ATOM 918 C CA . ILE A 1 119 ? -9.692 -6.828 -9.694 1.00 88.25 119 ILE A CA 1
ATOM 919 C C . ILE A 1 119 ? -10.887 -7.731 -9.364 1.00 88.25 119 ILE A C 1
ATOM 921 O O . ILE A 1 119 ? -11.606 -7.495 -8.396 1.00 88.25 119 ILE A O 1
ATOM 925 N N . PHE A 1 120 ? -11.118 -8.780 -10.151 1.00 87.69 120 PHE A N 1
ATOM 926 C CA . PHE A 1 120 ? -12.219 -9.702 -9.873 1.00 87.69 120 PHE A CA 1
ATOM 927 C C . PHE A 1 120 ? -11.974 -10.530 -8.604 1.00 87.69 120 PHE A C 1
ATOM 929 O O . PHE A 1 120 ? -12.896 -10.713 -7.808 1.00 87.69 120 PHE A O 1
ATOM 936 N N . ALA A 1 121 ? -10.743 -11.000 -8.384 1.00 86.75 121 ALA A N 1
ATOM 937 C CA . ALA A 1 121 ? -10.384 -11.756 -7.188 1.00 86.75 121 ALA A CA 1
ATOM 938 C C . ALA A 1 121 ? -10.532 -10.913 -5.911 1.00 86.75 121 ALA A C 1
ATOM 940 O O . ALA A 1 121 ? -11.033 -11.424 -4.908 1.00 86.75 121 ALA A O 1
ATOM 941 N N . THR A 1 122 ? -10.173 -9.625 -5.944 1.00 86.19 122 THR A N 1
ATOM 942 C CA . THR A 1 122 ? -10.382 -8.724 -4.798 1.00 86.19 122 THR A CA 1
ATOM 943 C C . THR A 1 122 ? -11.864 -8.473 -4.537 1.00 86.19 122 THR A C 1
ATOM 945 O O . THR A 1 122 ? -12.283 -8.546 -3.384 1.00 86.19 122 THR A O 1
ATOM 948 N N . LEU A 1 123 ? -12.682 -8.275 -5.577 1.00 87.56 123 LEU A N 1
ATOM 949 C CA . LEU A 1 123 ? -14.133 -8.101 -5.423 1.00 87.56 123 LEU A CA 1
ATOM 950 C C . LEU A 1 123 ? -14.794 -9.325 -4.766 1.00 87.56 123 LEU A C 1
ATOM 952 O O . LEU A 1 123 ? -15.579 -9.186 -3.825 1.00 87.56 123 LEU A O 1
ATOM 956 N N . LEU A 1 124 ? -14.439 -10.526 -5.236 1.00 88.56 124 LEU A N 1
ATOM 957 C CA . LEU A 1 124 ? -14.915 -11.789 -4.668 1.00 88.56 124 LEU A CA 1
ATOM 958 C C . LEU A 1 124 ? -14.408 -11.993 -3.236 1.00 88.56 124 LEU A C 1
ATOM 960 O O . LEU A 1 124 ? -15.174 -12.426 -2.376 1.00 88.56 124 LEU A O 1
ATOM 964 N N . GLY A 1 125 ? -13.149 -11.644 -2.967 1.00 86.00 125 GLY A N 1
ATOM 965 C CA . GLY A 1 125 ? -12.551 -11.683 -1.635 1.00 86.00 125 GLY A CA 1
ATOM 966 C C . GLY A 1 125 ? -13.273 -10.795 -0.628 1.00 86.00 125 GLY A C 1
ATOM 967 O O . GLY A 1 125 ? -13.622 -11.262 0.453 1.00 86.00 125 GLY A O 1
ATOM 968 N N . CYS A 1 126 ? -13.556 -9.542 -0.993 1.00 84.06 126 CYS A N 1
ATOM 969 C CA . CYS A 1 126 ? -14.317 -8.613 -0.156 1.00 84.06 126 CYS A CA 1
ATOM 970 C C . CYS A 1 126 ? -15.738 -9.126 0.119 1.00 84.06 126 CYS A C 1
ATOM 972 O O . CYS A 1 126 ? -16.201 -9.065 1.259 1.00 84.06 126 CYS A O 1
ATOM 974 N N . GLY A 1 127 ? -16.414 -9.664 -0.902 1.00 84.12 127 GLY A N 1
ATOM 975 C CA . GLY A 1 127 ? -17.744 -10.256 -0.747 1.00 84.12 127 GLY A CA 1
ATOM 976 C C . GLY A 1 127 ? -17.740 -11.460 0.196 1.00 84.12 127 GLY A C 1
ATOM 977 O O . GLY A 1 127 ? -18.533 -11.517 1.134 1.00 84.12 127 GLY A O 1
ATOM 978 N N . PHE A 1 128 ? -16.807 -12.393 -0.004 1.00 84.56 128 PHE A N 1
ATOM 979 C CA . PHE A 1 128 ? -16.657 -13.567 0.855 1.00 84.56 128 PHE A CA 1
ATOM 980 C C . PHE A 1 128 ? -16.284 -13.180 2.292 1.00 84.56 128 PHE A C 1
ATOM 982 O O . PHE A 1 128 ? -16.872 -13.701 3.236 1.00 84.56 128 PHE A O 1
ATOM 989 N N . GLY A 1 129 ? -15.375 -12.216 2.459 1.00 79.94 129 GLY A N 1
ATOM 990 C CA . GLY A 1 129 ? -14.986 -11.684 3.763 1.00 79.94 129 GLY A CA 1
ATOM 991 C C . GLY A 1 129 ? -16.170 -11.133 4.553 1.00 79.94 129 GLY A C 1
ATOM 992 O O . GLY A 1 129 ? -16.333 -11.502 5.711 1.00 79.94 129 GLY A O 1
ATOM 993 N N . MET A 1 130 ? -17.048 -10.341 3.926 1.00 79.62 130 MET A N 1
ATOM 994 C CA . MET A 1 130 ? -18.257 -9.840 4.597 1.00 79.62 130 MET A CA 1
ATOM 995 C C . MET A 1 130 ? -19.235 -10.952 4.992 1.00 79.62 130 MET A C 1
ATOM 997 O O . MET A 1 130 ? -19.831 -10.889 6.063 1.00 79.62 130 MET A O 1
ATOM 1001 N N . VAL A 1 131 ? -19.400 -11.981 4.158 1.00 81.62 131 VAL A N 1
ATOM 1002 C CA . VAL A 1 131 ? -20.302 -13.107 4.461 1.00 81.62 131 VAL A CA 1
ATOM 1003 C C . VAL A 1 131 ? -19.774 -13.959 5.615 1.00 81.62 131 VAL A C 1
ATOM 1005 O O . VAL A 1 131 ? -20.553 -14.411 6.452 1.00 81.62 131 VAL A O 1
ATOM 1008 N N . VAL A 1 132 ? -18.460 -14.186 5.662 1.00 77.69 132 VAL A N 1
ATOM 1009 C CA . VAL A 1 132 ? -17.807 -14.950 6.733 1.00 77.69 132 VAL A CA 1
ATOM 1010 C C . VAL A 1 132 ? -17.824 -14.184 8.053 1.00 77.69 132 VAL A C 1
ATOM 1012 O O . VAL A 1 132 ? -17.952 -14.797 9.105 1.00 77.69 132 VAL A O 1
ATOM 1015 N N . ASP A 1 133 ? -17.716 -12.860 7.991 1.00 68.06 133 ASP A N 1
ATOM 1016 C CA . ASP A 1 133 ? -17.690 -11.990 9.161 1.00 68.06 133 ASP A CA 1
ATOM 1017 C C . ASP A 1 133 ? -19.059 -11.787 9.830 1.00 68.06 133 ASP A C 1
ATOM 1019 O O . ASP A 1 133 ? -19.149 -11.492 11.019 1.00 68.06 133 ASP A O 1
ATOM 1023 N N . HIS A 1 134 ? -20.138 -11.941 9.063 1.00 56.31 134 HIS A N 1
ATOM 1024 C CA . HIS A 1 134 ? -21.510 -11.766 9.541 1.00 56.31 134 HIS A CA 1
ATOM 1025 C C . HIS A 1 134 ? -22.109 -13.047 10.169 1.00 56.31 134 HIS A C 1
ATOM 1027 O O . HIS A 1 134 ? -23.325 -13.122 10.384 1.00 56.31 134 HIS A O 1
ATOM 1033 N N . LYS A 1 135 ? -21.270 -14.055 10.446 1.00 44.34 135 LYS A N 1
ATOM 1034 C CA . LYS A 1 135 ? -21.584 -15.267 11.219 1.00 44.34 135 LYS A CA 1
ATOM 1035 C C . LYS A 1 135 ? -20.872 -15.242 12.564 1.00 44.34 135 LYS A C 1
ATOM 1037 O O . LYS A 1 135 ? -21.524 -15.660 13.544 1.00 44.34 135 LYS A O 1
#

Sequence (135 aa):
MQNIGLGSLLTDETFALSMNKLNQTNQQLKTSWLHAANIVAYLVRAAATVVGCLLGNLITDPNQFGLDFAVVGMFIGLLYLQIITDRSKSLPTQLWVVLFVALAMYFLMRWVPGNLALIFATLLGCGFGMVVDHK

InterPro domains:
  IPR011606 Branched-chain amino acid transport, permease [PTHR34979] (2-133)
  IPR061300 AzlC-like, N-terminal domain [PF03591] (3-59)

pLDDT: mean 74.11, std 11.89, range [43.16, 89.25]

Foldseek 3Di:
DLVVVLVVLDDLVLVLVQLLVCLVPVNDDDSVVSVVSSVVVVVVVVVCVVVCVVVVVVDPDPVVVPVVVVVVVVVVVSLVSVLVSPPVDDSVLSVVLVVQLVVQQVVLVVPDPNVVSNVVSVVVSVVSSVVSRVD

Radius of gyration: 18.29 Å; chains: 1; bounding box: 47×39×40 Å

Organism: NCBI:txid337330